Protein AF-A0A349MZ38-F1 (afdb_monomer)

Secondary structure (DSSP, 8-state):
-PPPHHHHHHHHHHTTS-TT-EE-GGGSHHHHHTTT-HHHHHHHHHHHHHHIIIIITTTEEE-SSSEEE--

Foldseek 3Di:
DDDDPLNVVVVVQCVVPDAFGKAALCSGPVLVVCVVPVVVNVVVVVSVVVCCVPPVVQQWDDDDHTITGHD

Structure (mmCIF, N/CA/C/O backbone):
data_AF-A0A349MZ38-F1
#
_entry.id   AF-A0A349MZ38-F1
#
loop_
_atom_site.group_PDB
_atom_site.id
_atom_site.type_symbol
_atom_site.label_atom_id
_atom_site.label_alt_id
_atom_site.label_comp_id
_atom_site.label_asym_id
_atom_site.label_entity_id
_atom_site.label_seq_id
_atom_site.pdbx_PDB_ins_code
_atom_site.Cartn_x
_atom_site.Cartn_y
_atom_site.Cartn_z
_atom_site.occupancy
_atom_site.B_iso_or_equiv
_atom_site.auth_seq_id
_atom_site.auth_comp_id
_atom_site.auth_asym_id
_atom_site.auth_atom_id
_atom_site.pdbx_PDB_model_num
ATOM 1 N N . MET A 1 1 ? -18.206 10.717 4.177 1.00 59.91 1 MET A N 1
ATOM 2 C CA . MET A 1 1 ? -16.882 11.002 3.581 1.00 59.91 1 MET A CA 1
ATOM 3 C C . MET A 1 1 ? -16.848 10.333 2.215 1.00 59.91 1 MET A C 1
ATOM 5 O O . MET A 1 1 ? -17.054 9.127 2.161 1.00 59.91 1 MET A O 1
ATOM 9 N N . GLN A 1 2 ? -16.708 11.093 1.130 1.00 76.25 2 GLN A N 1
ATOM 10 C CA . GLN A 1 2 ? -16.645 10.538 -0.227 1.00 76.25 2 GLN A CA 1
ATOM 11 C C . GLN A 1 2 ? -15.213 10.064 -0.508 1.00 76.25 2 GLN A C 1
ATOM 13 O O . GLN A 1 2 ? -14.268 10.768 -0.162 1.00 76.25 2 GLN A O 1
ATOM 18 N N . LEU A 1 3 ? -15.051 8.864 -1.072 1.00 78.94 3 LEU A N 1
ATOM 19 C CA . LEU A 1 3 ? -13.734 8.33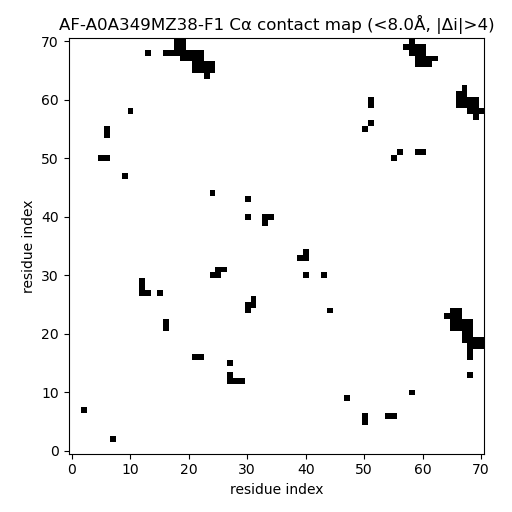4 -1.439 1.00 78.94 3 LEU A CA 1
ATOM 20 C C . LEU A 1 3 ? -13.215 9.044 -2.690 1.00 78.94 3 LEU A C 1
ATOM 22 O O . LEU A 1 3 ? -13.957 9.196 -3.662 1.00 78.94 3 LEU A O 1
ATOM 26 N N . THR A 1 4 ? -11.944 9.438 -2.676 1.00 89.50 4 THR A N 1
ATOM 27 C CA . THR A 1 4 ? -11.261 9.963 -3.865 1.00 89.50 4 THR A CA 1
ATOM 28 C C . THR A 1 4 ? -10.878 8.828 -4.820 1.00 89.50 4 THR A C 1
ATOM 30 O O . THR A 1 4 ? -10.810 7.663 -4.423 1.00 89.50 4 THR A O 1
ATOM 33 N N . THR A 1 5 ? -10.562 9.149 -6.078 1.00 88.44 5 THR A N 1
ATOM 34 C CA . THR A 1 5 ? -10.016 8.171 -7.039 1.00 88.44 5 THR A CA 1
ATOM 35 C C . THR A 1 5 ? -8.722 7.532 -6.521 1.00 88.44 5 THR A C 1
ATOM 37 O O . THR A 1 5 ? -8.495 6.339 -6.715 1.00 88.44 5 THR A O 1
ATOM 40 N N . THR A 1 6 ? -7.889 8.303 -5.815 1.00 88.25 6 THR A N 1
ATOM 41 C CA . THR A 1 6 ? -6.661 7.804 -5.182 1.00 88.25 6 THR A CA 1
ATOM 42 C C . THR A 1 6 ? -6.974 6.801 -4.075 1.00 88.25 6 THR A C 1
ATOM 44 O O . THR A 1 6 ? -6.370 5.729 -4.052 1.00 88.25 6 THR A O 1
ATOM 47 N N . ASP A 1 7 ? -7.959 7.092 -3.216 1.00 90.31 7 ASP A N 1
ATOM 48 C CA . ASP A 1 7 ? -8.399 6.147 -2.182 1.00 90.31 7 ASP A CA 1
ATOM 49 C C . ASP A 1 7 ? -8.920 4.857 -2.811 1.00 90.31 7 ASP A C 1
ATOM 51 O O . ASP A 1 7 ? -8.523 3.771 -2.406 1.00 90.31 7 ASP A O 1
ATOM 55 N N . GLN A 1 8 ? -9.778 4.961 -3.828 1.00 92.19 8 GLN A N 1
ATOM 56 C CA . GLN A 1 8 ? -10.329 3.797 -4.523 1.00 92.19 8 GLN A CA 1
ATOM 57 C C . GLN A 1 8 ? -9.227 2.932 -5.140 1.00 92.19 8 GLN A C 1
ATOM 59 O O . GLN A 1 8 ? -9.274 1.709 -5.023 1.00 92.19 8 GLN A O 1
ATOM 64 N N . ARG A 1 9 ? -8.208 3.555 -5.748 1.00 93.31 9 ARG A N 1
ATOM 65 C CA . ARG A 1 9 ? -7.060 2.851 -6.331 1.00 93.31 9 ARG A CA 1
ATOM 66 C C . ARG A 1 9 ? -6.310 2.042 -5.278 1.00 93.31 9 ARG A C 1
ATOM 68 O O . ARG A 1 9 ? -6.049 0.865 -5.512 1.00 93.31 9 ARG A O 1
ATOM 75 N N . TRP A 1 10 ? -5.969 2.648 -4.142 1.00 94.31 10 TRP A N 1
ATOM 76 C CA . TRP A 1 10 ? -5.223 1.962 -3.085 1.00 94.31 10 TRP A CA 1
ATOM 77 C C . TRP A 1 10 ? -6.070 0.922 -2.355 1.00 94.31 10 TRP A C 1
ATOM 79 O O . TRP A 1 10 ? -5.612 -0.196 -2.145 1.00 94.31 10 TRP A O 1
ATOM 89 N N . LEU A 1 11 ? -7.339 1.221 -2.079 1.00 93.50 11 LEU A N 1
ATOM 90 C CA . LEU A 1 11 ? -8.284 0.254 -1.521 1.00 93.50 11 LEU A CA 1
ATOM 91 C C . LEU A 1 11 ? -8.462 -0.970 -2.424 1.00 93.50 11 LEU A C 1
ATOM 93 O O . LEU A 1 11 ? -8.523 -2.088 -1.918 1.00 93.50 11 LEU A O 1
ATOM 97 N N . ALA A 1 12 ? -8.485 -0.785 -3.746 1.00 93.94 12 ALA A N 1
ATOM 98 C CA . ALA A 1 12 ? -8.526 -1.894 -4.693 1.00 93.94 12 ALA A CA 1
ATOM 99 C C . ALA A 1 12 ? -7.267 -2.774 -4.611 1.00 93.94 12 ALA A C 1
ATOM 101 O O . ALA A 1 12 ? -7.382 -3.994 -4.711 1.00 93.94 12 ALA A O 1
ATOM 102 N N . GLN A 1 13 ? -6.083 -2.190 -4.370 1.00 93.31 13 GLN A N 1
ATOM 103 C CA . GLN A 1 13 ? -4.862 -2.974 -4.130 1.00 93.31 13 GLN A CA 1
ATOM 104 C C . GLN A 1 13 ? -4.991 -3.842 -2.876 1.00 93.31 13 GLN A C 1
ATOM 106 O O . GLN A 1 13 ? -4.584 -4.996 -2.890 1.00 93.31 13 GLN A O 1
ATOM 111 N N . LEU A 1 14 ? -5.605 -3.316 -1.815 1.00 93.62 14 LEU A N 1
ATOM 112 C CA . LEU A 1 14 ? -5.752 -4.012 -0.535 1.00 93.62 14 LEU A CA 1
ATOM 113 C C . LEU A 1 14 ? -6.773 -5.153 -0.566 1.00 93.62 14 LEU A C 1
ATOM 115 O O . LEU A 1 14 ? -6.828 -5.930 0.384 1.00 93.62 14 LEU A O 1
ATOM 119 N N . LEU A 1 15 ? -7.565 -5.305 -1.633 1.00 92.25 15 LEU A N 1
ATOM 120 C CA . LEU A 1 15 ? -8.506 -6.424 -1.763 1.00 92.25 15 LEU A CA 1
ATOM 121 C C . LEU A 1 15 ? -7.806 -7.790 -1.784 1.00 92.25 15 LEU A C 1
ATOM 123 O O . LEU A 1 15 ? -8.433 -8.784 -1.425 1.00 92.25 15 LEU A O 1
ATOM 127 N N . CYS A 1 16 ? -6.519 -7.852 -2.146 1.00 90.00 16 CYS A N 1
ATOM 128 C CA . CYS A 1 16 ? -5.732 -9.085 -2.048 1.00 90.00 16 CYS A CA 1
ATOM 129 C C . CYS A 1 16 ? -5.209 -9.382 -0.632 1.00 90.00 16 CYS A C 1
ATOM 131 O O . CYS A 1 16 ? -4.680 -10.467 -0.403 1.00 90.00 16 CYS A O 1
ATOM 133 N N . CYS 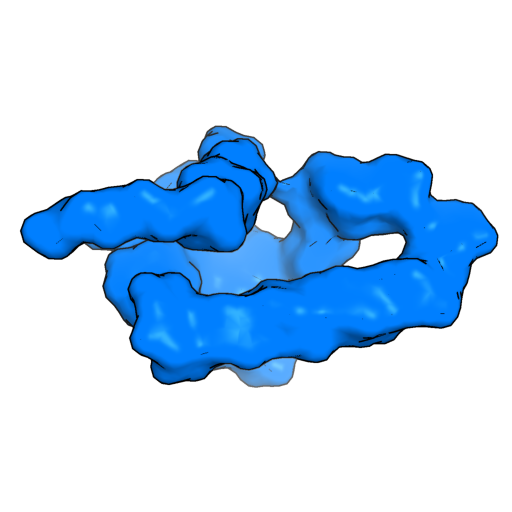A 1 17 ? -5.339 -8.442 0.306 1.00 91.38 17 CYS A N 1
ATOM 134 C CA . CYS A 1 17 ? -4.874 -8.559 1.685 1.00 91.38 17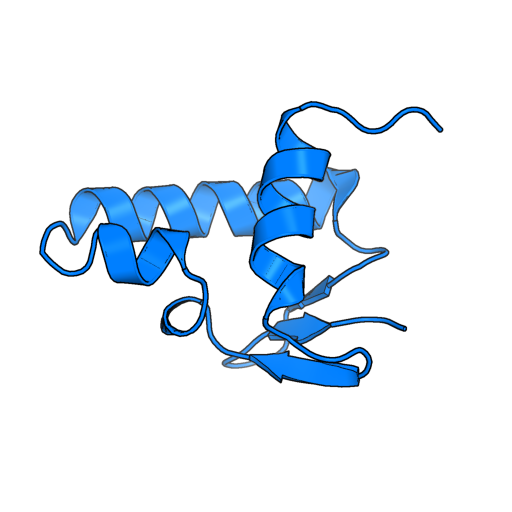 CYS A CA 1
ATOM 135 C C . CYS A 1 17 ? -6.096 -8.698 2.606 1.00 91.38 17 CYS A C 1
ATOM 137 O O . CYS A 1 17 ? -6.871 -7.746 2.709 1.00 91.38 17 CYS A O 1
ATOM 139 N N . PRO A 1 18 ? -6.319 -9.844 3.272 1.00 89.94 18 PRO A N 1
ATOM 140 C CA . PRO A 1 18 ? -7.434 -9.994 4.204 1.00 89.94 18 PRO A CA 1
ATOM 141 C C . PRO A 1 18 ? -7.403 -8.942 5.332 1.00 89.94 18 PRO A C 1
ATOM 143 O O . PRO A 1 18 ? -6.323 -8.483 5.707 1.00 89.94 18 PRO A O 1
ATOM 146 N N . PRO A 1 19 ? -8.558 -8.543 5.892 1.00 89.31 19 PRO A N 1
ATOM 147 C CA . PRO A 1 19 ? -8.597 -7.705 7.091 1.00 89.31 19 PRO A CA 1
ATOM 148 C C . PRO A 1 19 ? -7.784 -8.329 8.240 1.00 89.31 19 PRO A C 1
ATOM 150 O O . PRO A 1 19 ? -7.846 -9.541 8.455 1.00 89.31 19 PRO A O 1
ATOM 153 N N . GLY A 1 20 ? -6.969 -7.523 8.927 1.00 88.44 20 GLY A N 1
ATOM 154 C CA . GLY A 1 20 ? -6.048 -7.977 9.974 1.00 88.44 20 GLY A CA 1
ATOM 155 C C . GLY A 1 20 ? -4.764 -8.643 9.467 1.00 88.44 20 GLY A C 1
ATOM 156 O O . GLY A 1 20 ? -3.901 -8.982 10.275 1.00 88.44 20 GLY A O 1
ATOM 157 N N . ALA A 1 21 ? -4.606 -8.836 8.153 1.00 92.38 21 ALA A N 1
ATOM 158 C CA . ALA A 1 21 ? -3.392 -9.415 7.595 1.00 92.38 21 ALA A CA 1
ATOM 159 C C . ALA A 1 21 ? -2.259 -8.388 7.499 1.00 92.38 21 ALA A C 1
ATOM 161 O O . ALA A 1 21 ? -2.463 -7.218 7.152 1.00 92.38 21 ALA A O 1
ATOM 162 N N . HIS A 1 22 ? -1.053 -8.889 7.739 1.00 94.31 22 HIS A N 1
ATOM 163 C CA . HIS A 1 22 ? 0.196 -8.207 7.450 1.00 94.31 22 HIS A CA 1
ATOM 164 C C . HIS A 1 22 ? 0.589 -8.431 5.989 1.00 94.31 22 HIS A C 1
ATOM 166 O O . HIS A 1 22 ? 0.384 -9.515 5.435 1.00 94.31 22 HIS A O 1
ATOM 172 N N . PHE A 1 23 ? 1.137 -7.405 5.350 1.00 94.00 23 PHE A N 1
ATOM 173 C CA . PHE A 1 23 ? 1.559 -7.451 3.961 1.00 94.00 23 PHE A CA 1
ATOM 174 C C . PHE A 1 23 ? 2.740 -6.517 3.704 1.00 94.00 23 PHE A C 1
ATOM 176 O O . PHE A 1 23 ? 2.911 -5.485 4.348 1.00 94.00 23 PHE A O 1
ATOM 183 N N . THR A 1 24 ? 3.551 -6.862 2.708 1.00 93.56 24 THR A N 1
ATOM 184 C CA . THR A 1 24 ? 4.603 -5.984 2.187 1.00 93.56 24 THR A CA 1
ATOM 185 C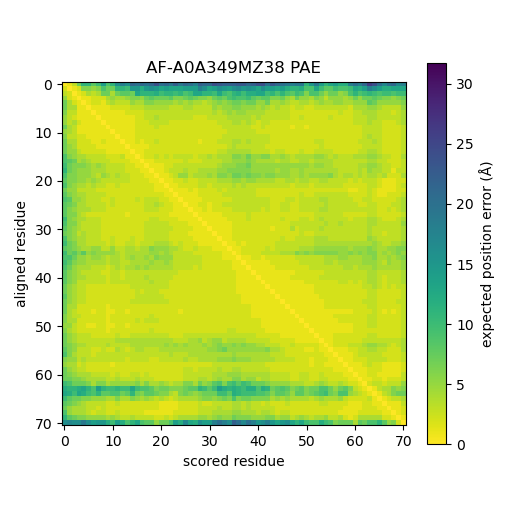 C . THR A 1 24 ? 4.121 -5.292 0.919 1.00 93.56 24 THR A C 1
ATOM 187 O O . THR A 1 24 ? 3.244 -5.802 0.216 1.00 93.56 24 THR A O 1
ATOM 190 N N . MET A 1 25 ? 4.735 -4.167 0.556 1.00 90.88 25 MET A N 1
ATOM 191 C CA . MET A 1 25 ? 4.399 -3.468 -0.694 1.00 90.88 25 MET A CA 1
ATOM 192 C C . MET A 1 25 ? 4.557 -4.347 -1.929 1.00 90.88 25 MET A C 1
ATOM 194 O O . MET A 1 25 ? 3.733 -4.296 -2.835 1.00 90.88 25 MET A O 1
ATOM 198 N N . GLN A 1 26 ? 5.552 -5.234 -1.919 1.00 90.81 26 GLN A N 1
ATOM 199 C CA . GLN A 1 26 ? 5.815 -6.181 -3.002 1.00 90.81 26 GLN A CA 1
ATOM 200 C C . GLN A 1 26 ? 4.663 -7.170 -3.244 1.00 90.81 26 GLN A C 1
ATOM 202 O O . GLN A 1 26 ? 4.564 -7.739 -4.328 1.00 90.81 26 GLN A O 1
ATOM 207 N N . SER A 1 27 ? 3.776 -7.375 -2.265 1.00 90.88 27 SER A N 1
ATOM 208 C CA . SER A 1 27 ? 2.597 -8.231 -2.433 1.00 90.88 27 SER A CA 1
ATOM 209 C C . SER A 1 27 ? 1.473 -7.560 -3.238 1.00 90.88 27 SER A C 1
ATOM 211 O O . SER A 1 27 ? 0.664 -8.252 -3.871 1.00 90.88 27 SER A O 1
ATOM 213 N N . LEU A 1 28 ? 1.445 -6.221 -3.284 1.00 93.38 28 LEU A N 1
ATOM 214 C CA . LEU A 1 28 ? 0.383 -5.470 -3.947 1.00 93.38 28 LEU A CA 1
ATOM 215 C C . LEU A 1 28 ? 0.452 -5.652 -5.476 1.00 93.38 28 LEU A C 1
ATOM 217 O O . LEU A 1 28 ? 1.540 -5.592 -6.060 1.00 93.38 28 LEU A O 1
ATOM 221 N N . PRO A 1 29 ? -0.688 -5.858 -6.163 1.00 94.06 29 PRO A N 1
ATOM 222 C CA . PRO A 1 29 ? -0.722 -6.085 -7.610 1.00 94.06 29 PRO A CA 1
ATOM 223 C C . PRO A 1 29 ? 0.013 -5.016 -8.428 1.00 94.06 29 PRO A C 1
ATOM 225 O O . PRO A 1 29 ? 0.764 -5.350 -9.342 1.00 94.06 29 PRO A O 1
ATOM 228 N N . LEU A 1 30 ? -0.151 -3.740 -8.074 1.00 92.06 30 LEU A N 1
ATOM 229 C CA . LEU A 1 30 ? 0.473 -2.618 -8.774 1.00 92.06 30 LEU A CA 1
ATOM 230 C C . LEU A 1 30 ? 2.001 -2.634 -8.639 1.00 92.06 30 LEU A C 1
ATOM 232 O O . LEU A 1 30 ? 2.698 -2.326 -9.597 1.00 92.06 30 LEU A O 1
ATOM 236 N N . PHE A 1 31 ? 2.526 -3.049 -7.486 1.00 92.94 31 PHE A N 1
ATOM 237 C CA . PHE A 1 31 ? 3.968 -3.191 -7.274 1.00 92.94 31 PHE A CA 1
ATOM 238 C C . PHE A 1 31 ? 4.569 -4.323 -8.093 1.00 92.94 31 PHE A C 1
ATOM 240 O O . PHE A 1 31 ? 5.635 -4.157 -8.687 1.00 92.94 31 PHE A O 1
ATOM 247 N N . ARG A 1 32 ? 3.863 -5.459 -8.157 1.00 92.69 32 ARG A N 1
ATOM 248 C CA . ARG A 1 32 ? 4.267 -6.607 -8.977 1.00 92.69 32 ARG A CA 1
ATOM 249 C C . ARG A 1 32 ? 4.249 -6.284 -10.465 1.00 92.69 32 ARG A C 1
ATOM 251 O O . ARG A 1 32 ? 5.108 -6.765 -11.192 1.00 92.69 32 ARG A O 1
ATOM 258 N N . TYR A 1 33 ? 3.303 -5.456 -10.906 1.00 93.44 33 TYR A N 1
ATOM 259 C CA . TYR A 1 33 ? 3.229 -5.016 -12.297 1.00 93.44 33 TYR A CA 1
ATOM 260 C C . TYR A 1 33 ? 4.476 -4.234 -12.734 1.00 93.44 33 TYR A C 1
ATOM 262 O O . TYR A 1 33 ? 4.926 -4.397 -13.861 1.00 93.44 33 TYR A O 1
ATOM 270 N N . TYR A 1 34 ? 5.061 -3.434 -11.838 1.00 94.06 34 TYR A N 1
ATOM 271 C CA . TYR A 1 34 ? 6.278 -2.657 -12.099 1.00 94.06 34 TYR A CA 1
ATOM 272 C C . TYR A 1 34 ? 7.546 -3.308 -11.522 1.00 94.06 34 TYR A C 1
ATOM 274 O O . TYR A 1 34 ? 8.493 -2.606 -11.172 1.00 94.06 34 TYR A O 1
ATOM 282 N N . ALA A 1 35 ? 7.582 -4.639 -11.391 1.00 91.31 35 ALA A N 1
ATOM 283 C CA . ALA A 1 35 ? 8.731 -5.360 -10.828 1.00 91.31 35 ALA A CA 1
ATOM 284 C C . ALA A 1 35 ? 10.051 -5.135 -11.586 1.00 91.31 35 ALA A C 1
ATOM 286 O O . ALA A 1 35 ? 11.124 -5.237 -10.999 1.00 91.31 35 ALA A O 1
ATOM 287 N N . ASP A 1 36 ? 9.975 -4.802 -12.872 1.00 94.38 36 ASP A N 1
ATOM 288 C CA . ASP A 1 36 ? 11.104 -4.506 -13.754 1.00 94.38 36 ASP A CA 1
ATOM 289 C C . ASP A 1 36 ? 11.549 -3.030 -13.719 1.00 94.38 36 ASP A C 1
ATOM 291 O O . ASP A 1 36 ? 12.519 -2.669 -14.385 1.00 94.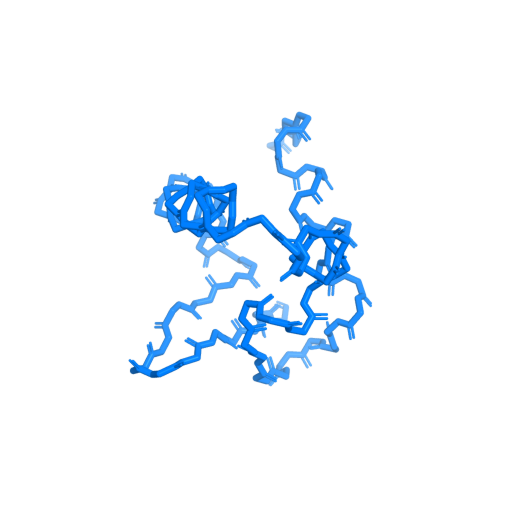38 36 ASP A O 1
ATOM 295 N N . ARG A 1 37 ? 10.861 -2.166 -12.955 1.00 94.38 37 ARG A N 1
ATOM 296 C CA . ARG A 1 37 ? 11.087 -0.708 -12.925 1.00 94.38 37 ARG A CA 1
ATOM 297 C C . ARG A 1 37 ? 11.274 -0.185 -11.493 1.00 94.38 37 ARG A C 1
ATOM 299 O O . ARG A 1 37 ? 10.317 0.301 -10.881 1.00 94.38 37 ARG A O 1
ATOM 306 N N . PRO A 1 38 ? 12.500 -0.262 -10.940 1.00 91.81 38 PRO A N 1
ATOM 307 C CA . PRO A 1 38 ? 12.791 0.115 -9.550 1.00 91.81 38 PRO A CA 1
ATOM 308 C C . PRO A 1 38 ? 12.498 1.585 -9.215 1.00 91.81 38 PRO A C 1
ATOM 310 O O . PRO A 1 38 ? 12.097 1.914 -8.096 1.00 91.81 38 PRO A O 1
ATOM 313 N N . ASP A 1 39 ? 12.671 2.477 -10.190 1.00 94.25 39 ASP A N 1
ATOM 314 C CA . ASP A 1 39 ? 12.350 3.901 -10.091 1.00 94.25 39 ASP A CA 1
ATOM 315 C C . ASP A 1 39 ? 10.849 4.118 -9.852 1.00 94.25 39 ASP A C 1
ATOM 317 O O . ASP A 1 39 ? 10.451 4.875 -8.962 1.00 94.25 39 ASP A O 1
ATOM 321 N N . LEU A 1 40 ? 10.005 3.384 -10.584 1.00 94.00 40 LEU A N 1
ATOM 322 C CA . LEU A 1 40 ? 8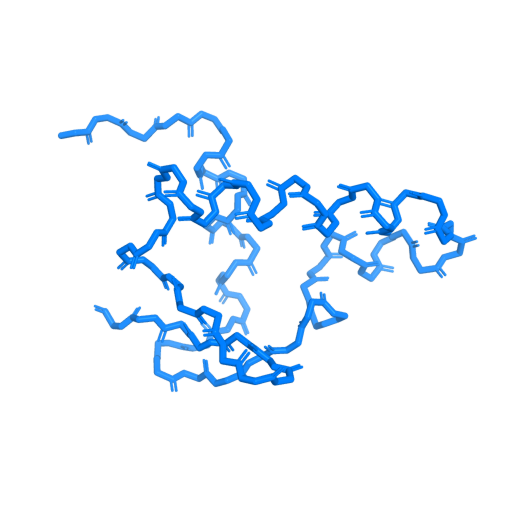.558 3.433 -10.405 1.00 94.00 40 LEU A CA 1
ATOM 323 C C . LEU A 1 40 ? 8.123 2.782 -9.096 1.00 94.00 40 LEU A C 1
ATOM 325 O O . LEU A 1 40 ? 7.218 3.305 -8.452 1.00 94.00 40 LEU A O 1
ATOM 329 N N . GLN A 1 41 ? 8.763 1.693 -8.665 1.00 93.44 41 GLN A N 1
ATOM 330 C CA . GLN A 1 41 ? 8.460 1.081 -7.367 1.00 93.44 41 GLN A CA 1
ATOM 331 C C . GLN A 1 41 ? 8.757 2.025 -6.203 1.00 93.44 41 GLN A C 1
ATOM 333 O O . GLN A 1 41 ? 7.922 2.177 -5.314 1.00 93.44 41 GLN A O 1
ATOM 338 N N . THR A 1 42 ? 9.900 2.711 -6.239 1.00 93.94 42 THR A N 1
ATOM 339 C CA . THR A 1 42 ? 10.261 3.710 -5.222 1.00 93.94 42 THR A CA 1
ATOM 340 C C . THR A 1 42 ? 9.220 4.823 -5.159 1.00 93.94 42 THR A C 1
ATOM 342 O O . THR A 1 42 ? 8.730 5.172 -4.085 1.00 93.94 42 THR A O 1
ATOM 345 N N . ARG A 1 43 ? 8.816 5.349 -6.322 1.00 95.00 43 ARG A N 1
ATOM 346 C CA . ARG A 1 43 ? 7.790 6.392 -6.394 1.00 95.00 43 ARG A CA 1
ATOM 347 C C .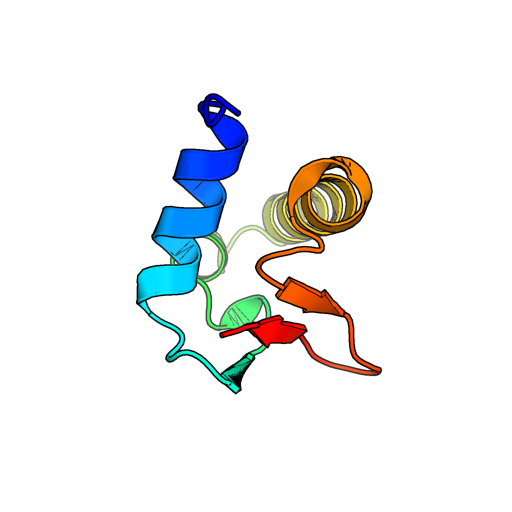 ARG A 1 43 ? 6.431 5.904 -5.896 1.00 95.00 43 ARG A C 1
ATOM 349 O O . ARG A 1 43 ? 5.789 6.596 -5.118 1.00 95.00 43 ARG A O 1
ATOM 356 N N . LEU A 1 44 ? 6.005 4.711 -6.305 1.00 94.50 44 LEU A N 1
ATOM 357 C CA . LEU A 1 44 ? 4.756 4.109 -5.836 1.00 94.50 44 LEU A CA 1
ATOM 358 C C . LEU A 1 44 ? 4.766 3.871 -4.327 1.00 94.50 44 LEU A C 1
ATOM 360 O O . LEU A 1 44 ? 3.706 3.912 -3.706 1.00 94.50 44 LEU A O 1
ATOM 364 N N . GLN A 1 45 ? 5.940 3.619 -3.744 1.00 93.69 45 GLN A N 1
ATOM 365 C CA . GLN A 1 45 ? 6.063 3.420 -2.307 1.00 93.69 45 GLN A CA 1
ATOM 366 C C . GLN A 1 45 ? 5.841 4.741 -1.590 1.00 93.69 45 GLN A C 1
ATOM 368 O O . GLN A 1 45 ? 5.008 4.793 -0.693 1.00 93.69 45 GLN A O 1
ATOM 373 N N . SER A 1 46 ? 6.499 5.806 -2.052 1.00 94.81 46 SER A N 1
ATOM 374 C CA . SER A 1 46 ? 6.260 7.164 -1.556 1.00 94.81 46 SER A CA 1
ATOM 375 C C . SER A 1 46 ? 4.784 7.551 -1.674 1.00 94.81 46 SER A C 1
ATOM 377 O O . SER A 1 46 ? 4.176 7.914 -0.676 1.00 94.81 46 SER A O 1
ATOM 379 N N . ASP A 1 47 ? 4.168 7.375 -2.850 1.00 94.88 47 ASP A N 1
ATOM 380 C CA . ASP A 1 47 ? 2.758 7.727 -3.082 1.00 94.88 47 ASP A CA 1
ATOM 381 C C . ASP A 1 47 ? 1.790 6.956 -2.159 1.00 94.88 47 ASP A C 1
ATOM 383 O O . ASP A 1 47 ? 0.706 7.444 -1.824 1.00 94.88 47 ASP A O 1
ATOM 387 N N . PHE A 1 48 ? 2.131 5.718 -1.796 1.00 95.25 48 PHE A N 1
ATOM 388 C CA . PHE A 1 48 ? 1.332 4.906 -0.881 1.00 95.25 48 PHE A CA 1
ATOM 389 C C . PHE A 1 48 ? 1.522 5.328 0.574 1.00 95.25 48 PHE A C 1
ATOM 391 O O . PHE A 1 48 ? 0.538 5.423 1.304 1.00 95.25 48 PHE A O 1
ATOM 398 N N . GLU A 1 49 ? 2.759 5.594 0.991 1.00 94.38 49 GLU A N 1
ATOM 399 C CA . GLU A 1 49 ? 3.064 6.094 2.333 1.00 94.38 49 GLU A CA 1
ATOM 400 C C . GLU A 1 49 ? 2.411 7.467 2.560 1.00 94.38 49 GLU A C 1
ATOM 402 O O . GLU A 1 49 ? 1.699 7.645 3.550 1.00 94.38 49 GLU A O 1
ATOM 407 N N . ASP A 1 50 ? 2.506 8.372 1.583 1.00 95.12 50 ASP A N 1
ATOM 408 C CA . ASP A 1 50 ? 1.815 9.664 1.593 1.00 95.12 50 ASP A CA 1
ATOM 409 C C . ASP A 1 50 ? 0.297 9.474 1.699 1.00 95.12 50 ASP A C 1
ATOM 411 O O . ASP A 1 50 ? -0.375 10.124 2.505 1.00 95.12 50 ASP A O 1
ATOM 415 N N . TRP A 1 51 ? -0.275 8.550 0.922 1.00 95.44 51 TRP A N 1
ATOM 416 C CA . TRP A 1 51 ? -1.701 8.241 1.016 1.00 95.44 51 TRP A CA 1
ATOM 417 C C . TRP A 1 51 ? -2.093 7.731 2.407 1.00 95.44 51 TRP A C 1
ATOM 419 O O . TRP A 1 51 ? -3.108 8.183 2.949 1.00 95.44 51 TRP A O 1
ATOM 429 N N . ILE A 1 52 ? -1.301 6.834 3.009 1.00 94.19 52 ILE A N 1
ATOM 430 C CA . ILE A 1 52 ? -1.536 6.359 4.377 1.00 94.19 52 ILE A CA 1
ATOM 431 C C . ILE A 1 52 ? -1.588 7.549 5.322 1.00 94.19 52 ILE A C 1
ATOM 433 O O . ILE A 1 52 ? -2.553 7.657 6.073 1.00 94.19 52 ILE A O 1
ATOM 437 N N . GLU A 1 53 ? -0.606 8.448 5.272 1.00 93.56 53 GLU A N 1
ATOM 438 C CA . GLU A 1 53 ? -0.521 9.586 6.185 1.00 93.56 53 GLU A CA 1
ATOM 439 C C . GLU A 1 53 ? -1.724 10.528 6.111 1.00 93.56 53 GLU A C 1
ATOM 441 O O . GLU A 1 53 ? -2.177 11.000 7.156 1.00 93.56 53 GLU A O 1
ATOM 446 N N . HIS A 1 54 ? -2.268 10.750 4.913 1.00 92.06 54 HIS A N 1
ATOM 447 C CA . HIS A 1 54 ? -3.309 11.753 4.681 1.00 92.06 54 HIS A CA 1
ATOM 448 C C . HIS A 1 54 ? -4.740 11.206 4.774 1.00 92.06 54 HIS A C 1
ATOM 450 O O . HIS A 1 54 ? -5.620 11.877 5.317 1.00 92.06 54 HIS A O 1
ATOM 456 N N . SER A 1 55 ? -5.012 10.010 4.244 1.00 91.50 55 SER A N 1
ATOM 457 C CA . SER A 1 55 ? -6.382 9.465 4.178 1.00 91.50 55 SER A CA 1
ATOM 458 C C . SER A 1 55 ? -6.490 7.960 4.443 1.00 91.50 55 SER A C 1
ATOM 460 O O . SER A 1 55 ? -7.580 7.475 4.775 1.00 91.50 55 SER A O 1
ATOM 462 N N . GLY A 1 56 ? -5.382 7.223 4.344 1.00 90.06 56 GLY A N 1
ATOM 463 C CA . GLY A 1 56 ? -5.329 5.766 4.437 1.00 90.06 56 GLY A CA 1
ATOM 464 C C . GLY A 1 56 ? -5.199 5.189 5.850 1.00 90.06 56 GLY A C 1
ATOM 465 O O . GLY A 1 56 ? -5.454 3.997 6.011 1.00 90.06 56 GLY A O 1
ATOM 466 N N . ARG A 1 57 ? -4.896 5.993 6.888 1.00 92.94 57 ARG A N 1
ATOM 467 C CA . ARG A 1 57 ? -4.683 5.516 8.283 1.00 92.94 57 ARG A CA 1
ATOM 468 C C . ARG A 1 57 ? -5.826 4.697 8.887 1.00 92.94 57 ARG A C 1
ATOM 470 O O . ARG A 1 57 ? -5.614 3.984 9.856 1.00 92.94 57 ARG A O 1
ATOM 477 N N . LYS A 1 58 ? -7.044 4.823 8.358 1.00 92.06 58 LYS A N 1
ATOM 478 C CA . LYS A 1 58 ? -8.220 4.034 8.778 1.00 92.06 58 LYS A CA 1
ATOM 479 C C . LYS A 1 58 ? -8.280 2.635 8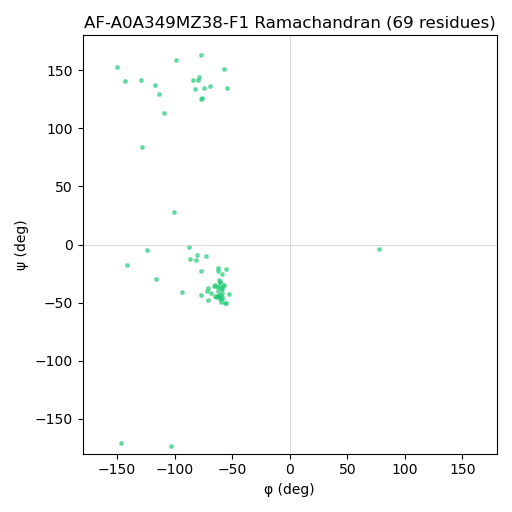.154 1.00 92.06 58 LYS A C 1
ATOM 481 O O . LYS A 1 58 ? -9.091 1.827 8.578 1.00 92.06 58 LYS A O 1
ATOM 486 N N . TYR A 1 59 ? -7.470 2.372 7.132 1.00 92.25 59 TYR A N 1
ATOM 487 C CA . TYR A 1 59 ? -7.464 1.123 6.368 1.00 92.25 59 TYR A CA 1
ATOM 488 C C . TYR A 1 59 ? -6.154 0.359 6.507 1.00 92.25 59 TYR A C 1
ATOM 490 O O . TYR A 1 59 ? -6.143 -0.862 6.383 1.00 92.25 59 TYR A O 1
ATOM 498 N N . VAL A 1 60 ? -5.047 1.068 6.725 1.00 94.69 60 VAL A N 1
ATOM 499 C CA . VAL A 1 60 ? -3.706 0.493 6.808 1.00 94.69 60 VAL A CA 1
ATOM 500 C C . VAL A 1 60 ? -2.908 1.228 7.872 1.00 94.69 60 VAL A C 1
ATOM 502 O O . VAL A 1 60 ? -2.980 2.454 7.970 1.00 94.69 60 VAL A O 1
ATOM 505 N N . VAL A 1 61 ? -2.108 0.482 8.629 1.00 93.06 61 VAL A N 1
ATOM 506 C CA . VAL A 1 61 ? -1.067 1.028 9.500 1.00 93.06 61 VAL A CA 1
ATOM 507 C C . VAL A 1 61 ? 0.301 0.539 9.029 1.00 93.06 61 VAL A C 1
ATOM 509 O O . VAL A 1 61 ? 0.457 -0.627 8.669 1.00 93.06 61 VAL A O 1
ATOM 512 N N . LYS A 1 62 ? 1.287 1.439 9.006 1.00 91.88 62 LYS A N 1
ATOM 513 C CA . LYS A 1 62 ? 2.692 1.088 8.773 1.00 91.88 62 LYS A CA 1
ATOM 514 C C . LYS A 1 62 ? 3.262 0.500 10.064 1.00 91.88 62 LYS A C 1
ATOM 516 O O . LYS A 1 62 ? 3.170 1.132 11.117 1.00 91.88 62 LYS A O 1
ATOM 521 N N . THR A 1 63 ? 3.817 -0.698 9.983 1.00 87.75 63 THR A N 1
ATOM 522 C CA . THR A 1 63 ? 4.577 -1.355 11.053 1.00 87.75 63 THR A CA 1
ATOM 523 C C . THR A 1 63 ? 6.075 -1.256 10.735 1.00 87.75 63 THR A C 1
ATOM 525 O O . THR A 1 63 ? 6.468 -0.503 9.846 1.00 87.75 63 THR A O 1
ATOM 528 N N . TYR A 1 64 ? 6.944 -1.906 11.515 1.00 81.31 64 TYR A N 1
ATOM 529 C CA . TYR A 1 64 ? 8.396 -1.677 11.429 1.00 81.31 64 TYR A CA 1
ATOM 530 C C . TYR A 1 64 ? 8.975 -2.025 10.043 1.00 81.31 64 TYR A C 1
ATOM 532 O O . TYR A 1 64 ? 9.731 -1.236 9.485 1.00 81.31 64 TYR A O 1
ATOM 540 N N . GLU A 1 65 ? 8.585 -3.170 9.472 1.00 83.75 65 GLU A N 1
ATOM 541 C CA . GLU A 1 65 ? 9.099 -3.664 8.178 1.00 83.75 65 GLU A CA 1
ATOM 542 C C . GLU A 1 65 ? 7.993 -3.930 7.140 1.00 83.75 65 GLU A C 1
ATOM 544 O O . GLU A 1 65 ? 8.264 -4.253 5.982 1.00 83.75 65 GLU A O 1
ATOM 549 N N . ASP A 1 66 ? 6.733 -3.789 7.538 1.00 91.56 66 ASP A N 1
ATOM 550 C CA . ASP A 1 66 ? 5.559 -4.190 6.775 1.00 91.56 66 ASP A CA 1
ATOM 551 C C . ASP A 1 66 ? 4.368 -3.246 7.021 1.00 91.56 66 ASP A C 1
ATOM 553 O O . ASP A 1 66 ? 4.496 -2.157 7.588 1.00 91.56 66 ASP A O 1
ATOM 557 N N . TYR A 1 67 ? 3.203 -3.636 6.518 1.00 94.50 67 TYR A N 1
ATOM 558 C CA . TYR A 1 67 ? 1.951 -2.907 6.643 1.00 94.50 67 TYR A CA 1
ATOM 559 C C . TYR A 1 67 ? 0.884 -3.864 7.155 1.00 94.50 67 TYR A C 1
ATOM 561 O O . TYR A 1 67 ? 0.816 -5.009 6.716 1.00 94.50 67 TYR A O 1
ATOM 569 N N . ALA A 1 68 ? 0.007 -3.399 8.037 1.00 94.12 68 ALA A N 1
ATOM 570 C CA . ALA A 1 68 ? -1.132 -4.184 8.496 1.00 94.12 68 ALA A CA 1
ATOM 571 C C . ALA A 1 68 ? -2.438 -3.550 8.021 1.00 94.12 68 ALA A C 1
ATOM 573 O O . ALA A 1 68 ? -2.666 -2.349 8.201 1.00 94.12 68 ALA A O 1
ATOM 574 N N . ARG A 1 69 ? -3.310 -4.358 7.407 1.00 93.19 69 ARG A N 1
ATOM 575 C CA . ARG A 1 69 ? -4.654 -3.917 7.022 1.00 93.19 69 ARG A CA 1
ATOM 576 C C . ARG A 1 69 ? -5.544 -3.872 8.261 1.00 93.19 69 ARG A C 1
ATOM 578 O O . ARG A 1 69 ? -5.707 -4.871 8.956 1.00 93.19 69 ARG A O 1
ATOM 585 N N . ILE A 1 70 ? -6.159 -2.724 8.496 1.00 90.81 70 ILE A N 1
ATOM 586 C CA . ILE A 1 70 ? -7.113 -2.505 9.583 1.00 90.81 70 ILE A CA 1
ATOM 587 C C . ILE A 1 70 ? -8.478 -3.081 9.172 1.00 90.81 70 ILE A C 1
ATOM 589 O O . ILE A 1 70 ? -8.852 -3.008 7.996 1.00 90.81 70 ILE A O 1
ATOM 593 N N . ASN A 1 71 ? -9.175 -3.688 10.139 1.00 68.62 71 ASN A N 1
ATOM 594 C CA . ASN A 1 71 ? -10.521 -4.254 9.981 1.00 68.62 71 ASN A CA 1
ATOM 595 C C . ASN A 1 71 ? -11.575 -3.188 9.679 1.00 68.62 71 ASN A C 1
ATOM 597 O O . ASN A 1 71 ? -11.694 -2.246 10.494 1.00 68.62 71 ASN A O 1
#

Solvent-accessible surface area (backbone atoms only — not comparable to full-atom values): 4199 Å² total; per-residue (Å²): 134,85,81,48,73,67,53,52,54,54,54,59,43,45,70,83,50,55,71,68,35,74,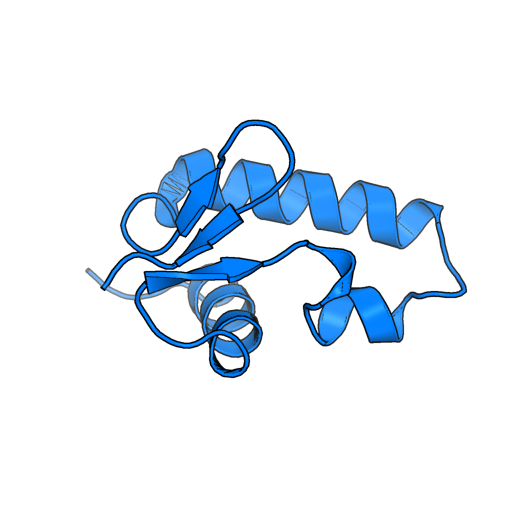47,49,72,73,74,29,61,71,42,52,74,38,67,92,35,69,72,57,43,55,50,53,48,52,58,46,53,53,39,29,76,73,75,30,61,78,47,36,45,84,52,97,89,40,32,34,31,46,114

Radius of gyration: 11.59 Å; Cα contacts (8 Å, |Δi|>4): 68; chains: 1; bounding box: 30×22×25 Å

pLDDT: mean 91.14, std 5.8, range [59.91, 95.44]

Nearest PDB structures (foldseek):
  4kyw-assembly1_A  TM=5.029E-01  e=5.891E-01  Streptococcus pneumoniae TIGR4
  7z1n-assembly1_P  TM=5.003E-01  e=3.616E+00  Saccharomyces cerevisiae W303
  7pmj-assembly1_A  TM=3.880E-01  e=9.264E+00  Gallus gallus

Mean predicted aligned error: 3.54 Å

Sequence (71 aa):
MQLTTTDQRWLAQLLCCPPGAHFTMQSLPLFRYYADRPDLQTRLQSDFEDWIEHSGRKYVVKTYEDYARIN